Protein AF-A0A1I2XN38-F1 (afdb_monomer_lite)

Structure (mmCIF, N/CA/C/O backbone):
data_AF-A0A1I2XN38-F1
#
_entry.id   AF-A0A1I2XN38-F1
#
loop_
_atom_site.group_PDB
_atom_site.id
_atom_site.type_symbol
_atom_site.label_atom_id
_atom_site.label_alt_id
_atom_site.label_comp_id
_atom_site.label_asym_id
_atom_site.label_entity_id
_atom_site.label_seq_id
_atom_site.pdbx_PDB_ins_code
_atom_site.Cartn_x
_atom_site.Cartn_y
_atom_site.Cartn_z
_atom_site.occupancy
_atom_site.B_iso_or_equiv
_atom_site.auth_seq_id
_atom_site.auth_comp_id
_atom_site.auth_asym_id
_atom_site.auth_atom_id
_atom_site.pdbx_PDB_model_num
ATOM 1 N N . MET A 1 1 ? 20.973 -14.050 14.338 1.00 61.12 1 MET A N 1
ATOM 2 C CA . MET A 1 1 ? 19.504 -13.892 14.274 1.00 61.12 1 MET A CA 1
ATO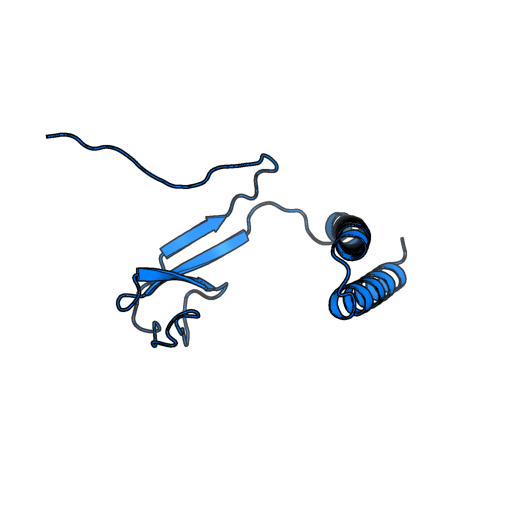M 3 C C . MET A 1 1 ? 19.048 -14.603 13.011 1.00 61.12 1 MET A C 1
ATOM 5 O O . MET A 1 1 ? 19.676 -14.393 11.984 1.00 61.12 1 MET A O 1
ATOM 9 N N . ASP A 1 2 ? 18.065 -15.497 13.098 1.00 77.94 2 ASP A N 1
ATOM 10 C CA . ASP A 1 2 ? 17.687 -16.370 11.979 1.00 77.94 2 ASP A CA 1
ATOM 11 C C . ASP A 1 2 ? 16.590 -15.703 11.133 1.00 77.94 2 ASP A C 1
ATOM 13 O O . ASP A 1 2 ? 15.427 -15.621 11.538 1.00 77.94 2 ASP A O 1
ATOM 17 N N . VAL A 1 3 ? 16.992 -15.124 9.999 1.00 73.69 3 VAL A N 1
ATOM 18 C CA . VAL A 1 3 ? 16.116 -14.311 9.136 1.00 73.69 3 VAL A CA 1
ATOM 19 C C . VAL A 1 3 ? 14.992 -15.158 8.533 1.00 73.69 3 VAL A C 1
ATOM 21 O O . VAL A 1 3 ? 13.864 -14.678 8.407 1.00 73.69 3 VAL A O 1
ATOM 24 N N . GLU A 1 4 ? 15.249 -16.432 8.229 1.00 79.94 4 GLU A N 1
ATOM 25 C CA . GLU A 1 4 ? 14.227 -17.35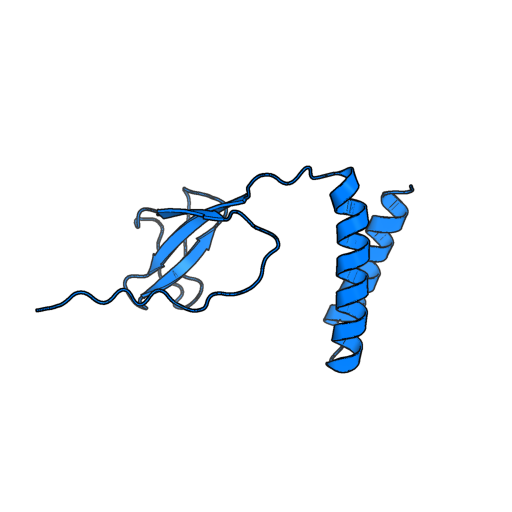9 7.732 1.00 79.94 4 GLU A CA 1
ATOM 26 C C . GLU A 1 4 ? 13.155 -17.636 8.786 1.00 79.94 4 GLU A C 1
ATOM 28 O O . GLU A 1 4 ? 11.960 -17.623 8.475 1.00 79.94 4 GLU A O 1
ATOM 33 N N . LYS A 1 5 ? 13.556 -17.825 10.048 1.00 84.25 5 LYS A N 1
ATOM 34 C CA . LYS A 1 5 ? 12.617 -17.983 11.163 1.00 84.25 5 LYS A CA 1
ATOM 35 C C . LYS A 1 5 ? 11.741 -16.741 11.360 1.00 84.25 5 LYS A C 1
ATOM 37 O O . LYS A 1 5 ? 10.526 -16.876 11.483 1.00 84.25 5 LYS A O 1
ATOM 42 N N . LEU A 1 6 ? 12.332 -15.544 11.335 1.00 81.38 6 LEU A N 1
ATOM 43 C CA . LEU A 1 6 ? 11.600 -14.275 11.472 1.00 81.38 6 LEU A CA 1
ATOM 44 C C . LEU A 1 6 ? 10.640 -14.020 10.308 1.00 81.38 6 LEU A C 1
ATOM 46 O O . LEU A 1 6 ? 9.523 -13.553 10.515 1.00 81.38 6 LEU A O 1
ATOM 50 N N . THR A 1 7 ? 11.051 -14.367 9.090 1.00 80.62 7 THR A N 1
ATOM 51 C CA . THR A 1 7 ? 10.213 -14.220 7.896 1.00 80.62 7 THR A CA 1
ATOM 52 C C . THR A 1 7 ? 9.015 -15.168 7.949 1.00 80.62 7 THR A C 1
ATOM 54 O O . THR A 1 7 ? 7.891 -14.749 7.685 1.00 80.62 7 THR A O 1
ATOM 57 N N . LYS A 1 8 ? 9.213 -16.429 8.360 1.00 87.19 8 LYS A N 1
ATOM 58 C CA . LYS A 1 8 ? 8.112 -17.387 8.574 1.00 87.19 8 LYS A CA 1
ATOM 59 C C . LYS A 1 8 ? 7.142 -16.902 9.654 1.00 87.19 8 LYS A C 1
ATOM 61 O O . LYS A 1 8 ? 5.931 -16.973 9.463 1.00 87.19 8 LYS A O 1
ATOM 66 N N . GLU A 1 9 ? 7.664 -16.364 10.756 1.00 88.31 9 GLU A N 1
ATOM 67 C CA . GLU A 1 9 ? 6.847 -15.810 11.840 1.00 88.31 9 GLU A CA 1
ATOM 68 C C . GLU A 1 9 ? 6.036 -14.587 11.380 1.00 88.31 9 GLU A C 1
ATOM 70 O O . GLU A 1 9 ? 4.851 -14.485 11.688 1.00 88.31 9 GLU A O 1
ATOM 75 N N . PHE A 1 10 ? 6.623 -13.705 10.564 1.00 86.94 10 PHE A N 1
ATOM 76 C CA . PHE A 1 10 ? 5.921 -12.563 9.972 1.00 86.94 10 PHE A CA 1
ATOM 77 C C . PHE A 1 10 ? 4.706 -12.995 9.141 1.00 86.94 10 PHE A C 1
ATOM 79 O O . PHE A 1 10 ? 3.606 -12.478 9.346 1.00 86.94 10 PHE A O 1
ATOM 86 N N . TRP A 1 11 ? 4.884 -13.955 8.227 1.00 86.38 11 TRP A N 1
ATOM 87 C CA . TRP A 1 11 ? 3.801 -14.430 7.362 1.00 86.38 11 TRP A CA 1
ATOM 88 C C . TRP A 1 11 ? 2.693 -15.143 8.142 1.00 86.38 11 TRP A C 1
ATOM 90 O O . TRP A 1 11 ? 1.521 -14.925 7.849 1.00 86.38 11 TRP A O 1
ATOM 100 N N . LEU A 1 12 ? 3.042 -15.918 9.174 1.00 90.00 12 LEU A N 1
ATOM 101 C CA . LEU A 1 12 ? 2.061 -16.565 10.051 1.00 90.00 12 LEU A CA 1
ATOM 102 C C . LEU A 1 12 ? 1.214 -15.547 10.822 1.00 90.00 12 LEU A C 1
ATOM 104 O O . LEU A 1 12 ? -0.007 -15.666 10.876 1.00 90.00 12 LEU A O 1
ATOM 108 N N . VAL A 1 13 ? 1.840 -14.523 11.409 1.00 87.81 13 VAL A N 1
ATOM 109 C CA . VAL A 1 13 ? 1.106 -13.494 12.162 1.00 87.81 13 VAL A CA 1
ATOM 110 C C . VAL A 1 13 ? 0.260 -12.625 11.223 1.00 87.81 13 VAL A C 1
ATOM 112 O O . VAL A 1 13 ? -0.831 -12.204 11.605 1.00 87.81 13 VAL A O 1
ATOM 115 N N . LYS A 1 14 ? 0.723 -12.388 9.990 1.00 85.88 14 LYS A N 1
ATOM 116 C CA . LYS A 1 14 ? -0.037 -11.667 8.963 1.00 85.88 14 LYS A CA 1
ATOM 117 C C . LYS A 1 14 ? -1.288 -12.436 8.520 1.00 85.88 14 LYS A C 1
ATOM 119 O O . LYS A 1 14 ? -2.362 -11.846 8.513 1.00 85.88 14 LYS A O 1
ATOM 124 N N . ASP A 1 15 ? -1.173 -13.736 8.250 1.00 91.62 15 ASP A N 1
ATOM 125 C CA . ASP A 1 15 ? -2.317 -14.593 7.898 1.00 91.62 15 ASP A CA 1
ATOM 126 C C . ASP A 1 15 ? -3.380 -14.615 9.016 1.00 91.62 15 ASP A C 1
ATOM 128 O O . ASP A 1 15 ? -4.575 -14.479 8.752 1.00 91.62 15 ASP A O 1
ATOM 132 N N . LEU A 1 16 ? -2.945 -14.674 10.282 1.00 88.94 16 LEU A N 1
ATOM 133 C CA . LEU A 1 16 ? -3.841 -14.558 11.438 1.00 88.94 16 LEU A CA 1
ATOM 134 C C . LEU A 1 16 ? -4.510 -13.178 11.528 1.00 88.94 16 LEU A C 1
ATOM 136 O O . LEU A 1 16 ? -5.689 -13.097 11.852 1.00 88.94 16 LEU A O 1
ATOM 140 N N . TYR A 1 17 ? -3.790 -12.092 11.228 1.00 87.56 17 TYR A N 1
ATOM 141 C CA . TYR A 1 17 ? -4.359 -10.739 11.209 1.00 87.56 17 TYR A CA 1
ATOM 142 C C . TYR A 1 17 ? -5.422 -10.573 10.116 1.00 87.56 17 TYR A C 1
ATOM 144 O O . TYR A 1 17 ? -6.425 -9.898 10.337 1.00 87.56 17 TYR A O 1
ATOM 152 N N . GLU A 1 18 ? -5.231 -11.182 8.947 1.00 86.69 18 GLU A N 1
ATOM 153 C CA . GLU A 1 18 ? -6.190 -11.119 7.838 1.00 86.69 18 GLU A CA 1
ATOM 154 C C . GLU A 1 18 ? -7.482 -11.890 8.144 1.00 86.69 18 GLU A C 1
ATOM 156 O O . GLU A 1 18 ? -8.558 -11.455 7.737 1.00 86.69 18 GLU A O 1
ATOM 161 N N . LYS A 1 19 ? -7.386 -12.979 8.916 1.00 90.62 19 LYS A N 1
ATOM 162 C CA . LYS A 1 19 ? -8.525 -13.809 9.343 1.00 90.62 19 LYS A CA 1
ATOM 163 C C . LYS A 1 19 ? -9.233 -13.306 10.606 1.00 90.62 19 LYS A C 1
ATOM 165 O O . LYS A 1 19 ? -10.308 -13.801 10.924 1.00 90.62 19 LYS A O 1
ATOM 170 N N . GLU A 1 20 ? -8.650 -12.351 11.329 1.00 89.31 20 GLU A N 1
ATOM 171 C CA . GLU A 1 20 ? -9.190 -11.865 12.601 1.00 89.31 20 GLU A CA 1
ATOM 172 C C . GLU A 1 20 ? -10.164 -10.686 12.414 1.00 89.31 20 GLU A C 1
ATOM 174 O O . GLU A 1 20 ? -9.821 -9.628 11.869 1.00 89.31 20 GLU A O 1
ATOM 179 N N . GLU A 1 21 ? -11.388 -10.853 12.919 1.00 89.75 21 GLU A N 1
ATOM 180 C CA . GLU A 1 21 ? -12.462 -9.853 12.859 1.00 89.75 21 GLU A CA 1
ATOM 181 C C . GLU A 1 21 ? -12.556 -9.026 14.151 1.00 89.75 21 GLU A C 1
ATOM 183 O O . GLU A 1 21 ? -13.083 -7.912 14.141 1.00 89.75 21 GLU A O 1
ATOM 188 N N . ASN A 1 22 ? -11.994 -9.514 15.266 1.00 91.00 22 ASN A N 1
ATOM 189 C CA . ASN A 1 22 ? -12.018 -8.805 16.539 1.00 91.00 22 ASN A CA 1
ATOM 190 C C . ASN A 1 22 ? -10.988 -7.654 16.569 1.00 91.00 22 ASN A C 1
ATOM 192 O O . ASN A 1 22 ? -9.774 -7.895 16.553 1.00 91.00 22 ASN A O 1
ATOM 196 N N . PRO A 1 23 ? -11.421 -6.386 16.712 1.00 82.81 23 PRO A N 1
ATOM 197 C CA . PRO A 1 23 ? -10.527 -5.227 16.652 1.00 82.81 23 PRO A CA 1
ATOM 198 C C . PRO A 1 23 ? -9.529 -5.162 17.818 1.00 82.81 23 PRO A C 1
ATOM 200 O O . PRO A 1 23 ? -8.437 -4.608 17.666 1.00 82.81 23 PRO A O 1
ATOM 203 N N . ASN A 1 24 ? -9.862 -5.732 18.982 1.00 85.62 24 ASN A N 1
ATOM 204 C CA . ASN A 1 24 ? -8.946 -5.773 20.124 1.00 85.62 24 ASN A CA 1
ATOM 205 C C . ASN A 1 24 ? -7.815 -6.779 19.893 1.00 85.62 24 ASN A C 1
ATOM 207 O O . ASN A 1 24 ? -6.659 -6.490 20.214 1.00 85.62 24 ASN A O 1
ATOM 211 N N . LEU A 1 25 ? -8.129 -7.926 19.285 1.00 84.50 25 LEU A N 1
ATOM 212 C CA . LEU A 1 25 ? -7.135 -8.948 18.968 1.00 84.50 25 LEU A CA 1
ATOM 213 C C . LEU A 1 25 ? -6.262 -8.526 17.777 1.00 84.50 25 LEU A C 1
ATOM 215 O O . LEU A 1 25 ? -5.039 -8.679 17.830 1.00 84.50 25 LEU A O 1
ATOM 219 N N . LYS A 1 26 ? -6.856 -7.858 16.776 1.00 87.44 26 LYS A N 1
ATOM 220 C CA . LYS A 1 26 ? -6.131 -7.227 15.663 1.00 87.44 26 LYS A CA 1
ATOM 221 C C . LYS A 1 26 ? -5.062 -6.248 16.132 1.00 87.44 26 LYS A C 1
ATOM 223 O O . LYS A 1 26 ? -3.925 -6.357 15.691 1.00 87.44 26 LYS A O 1
ATOM 228 N N . LYS A 1 27 ? -5.369 -5.357 17.084 1.00 85.38 27 LYS A N 1
ATOM 229 C CA . LYS A 1 27 ? -4.372 -4.432 17.665 1.00 85.38 27 LYS A CA 1
ATOM 230 C C . LYS A 1 27 ? -3.192 -5.161 18.318 1.00 85.38 27 LYS A C 1
ATOM 232 O O . LYS A 1 27 ? -2.061 -4.677 18.274 1.00 85.38 27 LYS A O 1
ATOM 237 N N . GLY A 1 28 ? -3.438 -6.317 18.938 1.00 87.81 28 GLY A N 1
ATOM 238 C CA . GLY A 1 28 ? -2.389 -7.162 19.515 1.00 87.81 28 GLY A CA 1
ATOM 239 C C . GLY A 1 28 ? -1.497 -7.809 18.451 1.00 87.81 28 GLY A C 1
ATOM 240 O O . GLY A 1 28 ? -0.272 -7.811 18.590 1.00 87.81 28 GLY A O 1
ATOM 241 N N . LEU A 1 29 ? -2.103 -8.314 17.373 1.00 87.88 29 LEU A N 1
ATOM 242 C CA . LEU A 1 29 ? -1.400 -8.891 16.223 1.00 87.88 29 LEU A CA 1
ATOM 243 C C . LEU A 1 29 ? -0.606 -7.827 15.453 1.00 87.88 29 LEU A C 1
ATOM 245 O O . LEU A 1 29 ? 0.552 -8.056 15.122 1.00 87.88 29 LEU A O 1
ATOM 249 N N . GLU A 1 30 ? -1.158 -6.630 15.276 1.00 85.81 30 GLU A N 1
ATOM 250 C CA . GLU A 1 30 ? -0.501 -5.500 14.610 1.00 85.81 30 GLU A CA 1
ATOM 251 C C . GLU A 1 30 ? 0.797 -5.096 15.321 1.00 85.81 30 GLU A C 1
ATOM 253 O O . GLU A 1 30 ? 1.846 -4.960 14.692 1.00 85.81 30 GLU A O 1
ATOM 258 N N . LYS A 1 31 ? 0.777 -5.024 16.661 1.00 87.50 31 LYS A N 1
ATOM 259 C CA . LYS A 1 31 ? 1.988 -4.792 17.465 1.00 87.50 31 LYS A CA 1
ATOM 260 C C . LYS A 1 31 ? 3.041 -5.888 17.269 1.00 87.50 31 LYS A C 1
ATOM 262 O O . LYS A 1 31 ? 4.234 -5.583 17.265 1.00 87.50 31 LYS A O 1
ATOM 267 N N . LYS A 1 32 ? 2.629 -7.152 17.106 1.00 88.81 32 LYS A N 1
ATOM 268 C CA . LYS A 1 32 ? 3.551 -8.266 16.820 1.00 88.81 32 LYS A CA 1
ATOM 269 C C . LYS A 1 32 ? 4.144 -8.156 15.414 1.00 88.81 32 LYS A C 1
ATOM 271 O O . LYS A 1 32 ? 5.360 -8.259 15.282 1.00 88.81 32 LYS A O 1
ATOM 276 N N . ILE A 1 33 ? 3.326 -7.865 14.402 1.00 86.00 33 ILE A N 1
ATOM 277 C CA . ILE A 1 33 ? 3.768 -7.645 13.014 1.00 86.00 33 ILE A CA 1
ATOM 278 C C . ILE A 1 33 ? 4.793 -6.510 12.959 1.00 86.00 33 ILE A C 1
ATOM 280 O O . ILE A 1 33 ? 5.866 -6.688 12.391 1.00 86.00 33 ILE A O 1
ATOM 284 N N . LEU A 1 34 ? 4.513 -5.377 13.612 1.00 82.56 34 LEU A N 1
ATOM 285 C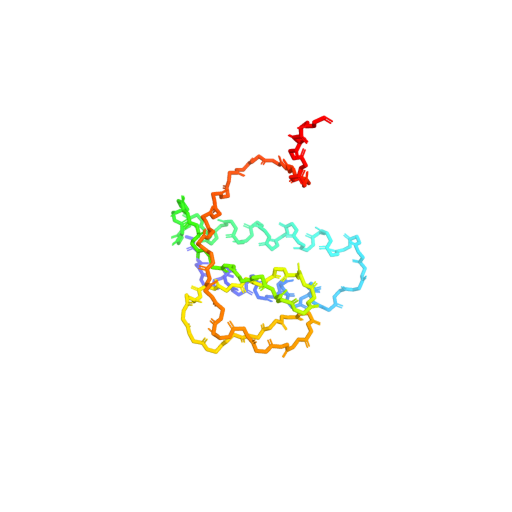 CA . LEU A 1 34 ? 5.425 -4.230 13.676 1.00 82.56 34 LEU A CA 1
ATOM 286 C C . LEU A 1 34 ? 6.747 -4.565 14.374 1.00 82.56 34 LEU A C 1
ATOM 288 O O . LEU A 1 34 ? 7.805 -4.106 13.947 1.00 82.56 34 LEU A O 1
ATOM 292 N N . LYS A 1 35 ? 6.713 -5.383 15.432 1.00 87.00 35 LYS A N 1
ATOM 293 C CA . LYS A 1 35 ? 7.923 -5.822 16.139 1.00 87.00 35 LYS A CA 1
ATOM 294 C C . LYS A 1 35 ? 8.801 -6.718 15.260 1.00 87.00 35 LYS A C 1
ATOM 296 O O . LYS A 1 35 ? 10.009 -6.503 15.214 1.00 87.00 35 LYS A O 1
ATOM 301 N N . ILE A 1 36 ? 8.201 -7.669 14.544 1.00 83.12 36 ILE A N 1
ATOM 302 C CA . ILE A 1 36 ? 8.920 -8.562 13.624 1.00 83.12 36 ILE A CA 1
ATOM 303 C C . ILE A 1 36 ? 9.451 -7.762 12.425 1.00 83.12 36 ILE A C 1
ATOM 305 O O . ILE A 1 36 ? 10.624 -7.873 12.081 1.00 83.12 36 ILE A O 1
ATOM 309 N N . ALA A 1 37 ? 8.635 -6.875 11.850 1.00 78.44 37 ALA A N 1
ATOM 310 C CA . ALA A 1 37 ? 9.036 -5.987 10.759 1.00 78.44 37 ALA A CA 1
ATOM 311 C C . ALA A 1 37 ? 10.191 -5.060 11.158 1.00 78.44 37 ALA A C 1
ATOM 313 O O . ALA A 1 37 ? 11.086 -4.822 10.355 1.00 78.44 37 ALA A O 1
ATOM 314 N N . ARG A 1 38 ? 10.215 -4.577 12.405 1.00 78.50 38 ARG A N 1
ATOM 315 C CA . ARG A 1 38 ? 11.339 -3.806 12.944 1.00 78.50 38 ARG A CA 1
ATOM 316 C C . ARG A 1 38 ? 12.614 -4.646 13.037 1.00 78.50 38 ARG A C 1
ATOM 318 O O . ARG A 1 38 ? 13.664 -4.175 12.622 1.00 78.50 38 ARG A O 1
ATOM 325 N N . GLN A 1 39 ? 12.527 -5.881 13.530 1.00 76.75 39 GLN A N 1
ATOM 326 C CA . GLN A 1 39 ? 13.682 -6.783 13.624 1.00 76.75 39 GLN A CA 1
ATOM 327 C C . GLN A 1 39 ? 14.243 -7.167 12.247 1.00 76.75 39 GLN A C 1
ATOM 329 O O . GLN A 1 39 ? 15.456 -7.237 12.079 1.00 76.75 39 GLN A O 1
ATOM 334 N N . VAL A 1 40 ? 13.372 -7.355 11.252 1.00 69.75 40 VAL A N 1
ATOM 335 C CA . VAL A 1 40 ? 13.770 -7.585 9.853 1.00 69.75 40 VAL A CA 1
ATOM 336 C C . VAL A 1 40 ? 14.312 -6.294 9.216 1.00 69.75 40 VAL A C 1
ATOM 338 O O . VAL A 1 40 ? 15.311 -6.321 8.501 1.00 69.75 40 VAL A O 1
ATOM 341 N N . GLY A 1 4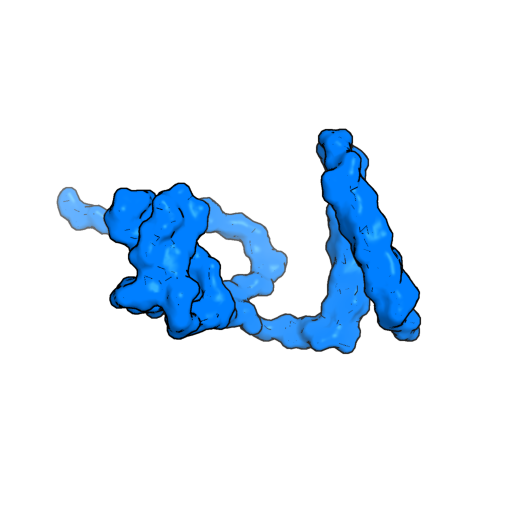1 ? 13.703 -5.143 9.511 1.00 61.91 41 GLY A N 1
ATOM 342 C CA . GLY A 1 41 ? 14.071 -3.834 8.968 1.00 61.91 41 GLY A CA 1
ATOM 343 C C . GLY A 1 41 ? 15.409 -3.297 9.478 1.00 61.91 41 GLY A C 1
ATOM 344 O O . GLY A 1 41 ? 16.183 -2.781 8.677 1.00 61.91 41 GLY A O 1
ATOM 345 N N . GLU A 1 42 ? 15.731 -3.481 10.764 1.00 55.03 42 GLU A N 1
ATOM 346 C CA . GLU A 1 42 ? 17.038 -3.109 11.339 1.00 55.03 42 GLU A CA 1
ATOM 347 C C . GLU A 1 42 ? 18.203 -3.878 10.688 1.00 55.03 42 GLU A C 1
ATOM 349 O O . GLU A 1 42 ? 19.332 -3.395 10.699 1.00 55.03 42 GLU A O 1
ATOM 354 N N . HIS A 1 43 ? 17.934 -5.032 10.068 1.00 48.91 43 HIS A N 1
ATOM 355 C CA . HIS A 1 43 ? 18.949 -5.865 9.422 1.00 48.91 43 HIS A CA 1
ATOM 356 C C . HIS A 1 43 ? 19.013 -5.720 7.889 1.00 48.91 43 HIS A C 1
ATOM 358 O O . HIS A 1 43 ? 20.005 -6.135 7.292 1.00 48.91 43 HIS A O 1
ATOM 364 N N . CYS A 1 44 ? 17.991 -5.139 7.242 1.00 47.16 44 CYS A N 1
ATOM 365 C CA . CYS A 1 44 ? 17.911 -5.048 5.776 1.00 47.16 44 CYS A CA 1
ATOM 366 C C . CYS A 1 44 ? 17.754 -3.629 5.202 1.00 47.16 44 CYS A C 1
ATOM 368 O O . CYS A 1 44 ? 18.039 -3.446 4.022 1.00 47.16 44 CYS A O 1
ATOM 370 N N . LEU A 1 45 ? 17.289 -2.627 5.961 1.00 45.38 45 LEU A N 1
ATOM 371 C CA . LEU A 1 45 ? 16.820 -1.357 5.383 1.00 45.38 45 LEU A CA 1
ATOM 372 C C . LEU A 1 45 ? 17.268 -0.136 6.196 1.00 45.38 45 LEU A C 1
ATOM 374 O O . LEU A 1 45 ? 16.459 0.474 6.890 1.00 45.38 45 LEU A O 1
ATOM 378 N N . GLY A 1 46 ? 18.533 0.276 6.073 1.00 45.69 46 GLY A N 1
ATOM 379 C CA . GLY A 1 46 ? 18.959 1.615 6.499 1.00 45.69 46 GLY A CA 1
ATOM 380 C C . GLY A 1 46 ? 18.056 2.692 5.876 1.00 45.69 46 GLY A C 1
ATOM 381 O O . GLY A 1 46 ? 18.200 3.034 4.706 1.00 45.69 46 GLY A O 1
ATOM 382 N N . LEU A 1 47 ? 17.067 3.168 6.637 1.00 55.91 47 LEU A N 1
ATOM 383 C CA . LEU A 1 47 ? 16.046 4.114 6.190 1.00 55.91 47 LEU A CA 1
ATOM 384 C C . LEU A 1 47 ? 16.658 5.505 6.021 1.00 55.91 47 LEU A C 1
ATOM 386 O O . LEU A 1 47 ? 17.248 6.036 6.959 1.00 55.91 47 LEU A O 1
ATOM 390 N N . GLY A 1 48 ? 16.445 6.110 4.852 1.00 50.97 48 GLY A N 1
ATOM 391 C CA . GLY A 1 48 ? 16.761 7.519 4.611 1.00 50.97 48 GLY A CA 1
ATOM 392 C C . GLY A 1 48 ? 15.678 8.296 3.865 1.00 50.97 48 GLY A C 1
ATOM 393 O O . GLY A 1 48 ? 15.467 9.462 4.171 1.00 50.97 48 GLY A O 1
ATOM 394 N N . SER A 1 49 ? 14.961 7.699 2.906 1.00 54.06 49 SER A N 1
ATOM 395 C CA . SER A 1 49 ? 13.873 8.362 2.162 1.00 54.06 49 SER A CA 1
ATOM 396 C C . SER A 1 49 ? 13.133 7.358 1.280 1.00 54.06 49 SER A C 1
ATOM 398 O O . SER A 1 49 ? 13.771 6.504 0.666 1.00 54.06 49 SER A O 1
ATOM 400 N N . VAL A 1 50 ? 11.804 7.470 1.181 1.00 62.12 50 VAL A N 1
ATOM 401 C CA . VAL A 1 50 ? 11.000 6.703 0.215 1.00 62.12 50 VAL A CA 1
ATOM 402 C C . VAL A 1 50 ? 10.499 7.671 -0.855 1.00 62.12 50 VAL A C 1
ATOM 404 O O . VAL A 1 50 ? 9.753 8.605 -0.553 1.00 62.12 50 VAL A O 1
ATOM 407 N N . MET A 1 51 ? 10.935 7.481 -2.101 1.00 70.50 51 MET A N 1
ATOM 408 C CA . MET A 1 51 ? 10.476 8.288 -3.233 1.00 70.50 51 MET A CA 1
ATOM 409 C C . MET A 1 51 ? 9.151 7.716 -3.747 1.00 70.50 51 MET A C 1
ATOM 411 O O . MET A 1 51 ? 9.091 6.559 -4.161 1.00 70.50 51 MET A O 1
ATOM 415 N N . MET A 1 52 ? 8.083 8.515 -3.707 1.00 81.12 52 MET A N 1
ATOM 416 C CA . MET A 1 52 ? 6.790 8.166 -4.296 1.00 81.12 52 MET A CA 1
ATOM 417 C C . MET A 1 52 ? 6.340 9.244 -5.280 1.00 81.12 52 MET A C 1
ATOM 419 O O . MET A 1 52 ? 6.640 10.425 -5.139 1.00 81.12 52 MET A O 1
ATOM 423 N N . TYR A 1 53 ? 5.577 8.835 -6.282 1.00 86.12 53 TYR A N 1
ATOM 424 C CA . TYR A 1 53 ? 4.957 9.713 -7.263 1.00 86.12 53 TYR A CA 1
ATOM 425 C C . TYR A 1 53 ? 3.476 9.854 -6.946 1.00 86.12 53 TYR A C 1
ATOM 427 O O . TYR A 1 53 ? 2.818 8.884 -6.567 1.00 86.12 53 TYR A O 1
ATOM 435 N N . VAL A 1 54 ? 2.929 11.052 -7.136 1.00 87.62 54 VAL A N 1
ATOM 436 C CA . VAL A 1 54 ? 1.504 11.319 -6.933 1.00 87.62 54 VAL A CA 1
ATOM 437 C C . VAL A 1 54 ? 0.898 11.989 -8.161 1.00 87.62 54 VAL A C 1
ATOM 439 O O . VAL A 1 54 ? 1.445 12.948 -8.692 1.00 87.62 54 VAL A O 1
ATOM 442 N N . LYS A 1 55 ? -0.261 11.502 -8.610 1.00 88.88 55 LYS A N 1
ATOM 443 C CA . LYS A 1 55 ? -1.086 12.149 -9.641 1.00 88.88 55 LYS A CA 1
ATOM 444 C C . LYS A 1 55 ? -2.418 12.577 -9.041 1.00 88.88 55 LYS A C 1
ATOM 446 O O . LYS A 1 55 ? -2.997 11.862 -8.219 1.00 88.88 55 LYS A O 1
ATOM 451 N N . ILE A 1 56 ? -2.908 13.740 -9.456 1.00 88.12 56 ILE A N 1
ATOM 452 C CA . ILE A 1 56 ? -4.237 14.235 -9.086 1.00 88.12 56 ILE A CA 1
ATOM 453 C C . ILE A 1 56 ? -5.191 13.879 -10.221 1.00 88.12 56 ILE A C 1
ATOM 455 O O . ILE A 1 56 ? -4.932 14.198 -11.379 1.00 88.12 56 ILE A O 1
ATOM 459 N N . CYS A 1 57 ? -6.278 13.180 -9.899 1.00 88.81 57 CYS A N 1
ATOM 460 C CA . CYS A 1 57 ? -7.288 12.840 -10.890 1.00 88.81 57 CYS A CA 1
ATOM 461 C C . CYS A 1 57 ? -8.143 14.072 -11.235 1.00 88.81 57 CYS A C 1
ATOM 463 O O . CYS A 1 57 ? -8.709 14.652 -10.314 1.00 88.81 57 CYS A O 1
ATOM 465 N N . PRO A 1 58 ? -8.309 14.436 -12.518 1.00 87.62 58 PRO A N 1
ATOM 466 C CA . PRO A 1 58 ? -9.075 15.613 -12.925 1.00 87.62 58 PRO A CA 1
ATOM 467 C C . PRO A 1 58 ? -10.583 15.412 -12.744 1.00 87.62 58 PRO A C 1
ATOM 469 O O . PRO A 1 58 ? -11.308 16.372 -12.528 1.00 87.62 58 PRO A O 1
ATOM 472 N N . GLU A 1 59 ? -11.052 14.160 -12.772 1.00 90.38 59 GLU A N 1
ATOM 473 C CA . GLU A 1 59 ? -12.481 13.845 -12.656 1.00 90.38 59 GLU A CA 1
ATOM 474 C C . GLU A 1 59 ? -12.963 13.935 -11.206 1.00 90.38 59 GLU A C 1
ATOM 476 O O . GLU A 1 59 ? -14.036 14.455 -10.926 1.00 90.38 59 GLU A O 1
ATOM 481 N N . CYS A 1 60 ? -12.186 13.383 -10.268 1.00 91.31 60 CYS A N 1
ATOM 482 C CA . CYS A 1 60 ? -12.613 13.255 -8.873 1.00 91.31 60 CYS A CA 1
ATOM 483 C C . CYS A 1 60 ? -11.746 14.041 -7.883 1.00 91.31 60 CYS A C 1
ATOM 485 O O . CYS A 1 60 ? -11.950 13.914 -6.678 1.00 91.31 60 CYS A O 1
ATOM 487 N N . ASN A 1 61 ? -10.747 14.789 -8.363 1.00 87.06 61 ASN A N 1
ATOM 488 C CA . ASN A 1 61 ?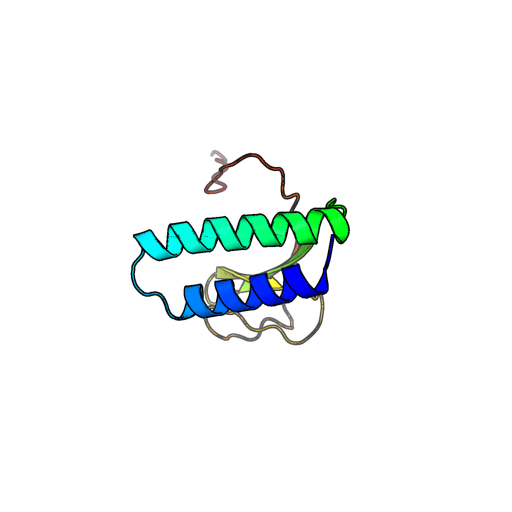 -9.799 15.587 -7.573 1.00 87.06 61 ASN A CA 1
ATOM 489 C C . ASN A 1 61 ? -9.090 14.827 -6.435 1.00 87.06 61 ASN A C 1
ATOM 491 O O . ASN A 1 61 ? -8.547 15.426 -5.506 1.00 87.06 61 ASN A O 1
ATOM 495 N N . LYS A 1 62 ? -9.047 13.488 -6.509 1.00 87.50 62 LYS A N 1
ATOM 496 C CA . LYS A 1 62 ? -8.370 12.642 -5.516 1.00 87.50 62 LYS A CA 1
ATOM 497 C C . LYS A 1 62 ? -6.940 12.325 -5.939 1.00 87.50 62 LYS A C 1
ATOM 499 O O . LYS A 1 62 ? -6.635 12.201 -7.126 1.00 87.50 62 LYS A O 1
ATOM 504 N N . ARG A 1 63 ? -6.072 12.157 -4.940 1.00 86.12 63 ARG A N 1
ATOM 505 C CA . ARG A 1 63 ? -4.664 11.782 -5.115 1.00 86.12 63 ARG A CA 1
ATOM 506 C C . ARG A 1 63 ? -4.542 10.277 -5.332 1.00 86.12 63 ARG A C 1
ATOM 508 O O . ARG A 1 63 ? -5.176 9.497 -4.630 1.00 86.12 63 ARG A O 1
ATOM 515 N N . SER A 1 64 ? -3.732 9.885 -6.305 1.00 86.31 64 SER A N 1
ATOM 516 C CA . SER A 1 64 ? -3.334 8.499 -6.564 1.00 86.31 64 SER A CA 1
ATOM 517 C C . SER A 1 64 ? -1.815 8.415 -6.459 1.00 86.31 64 SER A C 1
ATOM 519 O O . SER A 1 64 ? -1.129 9.282 -6.997 1.00 86.31 64 SER A O 1
ATOM 521 N N . TYR A 1 65 ? -1.301 7.411 -5.752 1.00 85.38 65 TYR A N 1
ATOM 522 C CA . TYR A 1 65 ? 0.123 7.260 -5.445 1.00 85.38 65 TYR A CA 1
ATOM 523 C C . TYR A 1 65 ? 0.701 6.051 -6.182 1.00 85.38 65 TYR A C 1
ATOM 525 O O . TYR A 1 65 ? 0.015 5.043 -6.340 1.00 85.38 65 TYR A O 1
ATOM 533 N N . SER A 1 66 ? 1.957 6.136 -6.611 1.00 81.94 66 SER A N 1
ATOM 534 C CA . SER A 1 66 ? 2.686 5.026 -7.228 1.00 81.94 66 SER A CA 1
ATOM 535 C C . SER A 1 66 ? 4.180 5.139 -6.955 1.00 81.94 66 SER A C 1
ATOM 537 O O . SER A 1 66 ? 4.707 6.236 -6.792 1.00 81.94 66 SER A O 1
ATOM 539 N N . ALA A 1 67 ? 4.882 4.010 -6.963 1.00 80.44 67 ALA A N 1
ATOM 540 C CA . ALA A 1 67 ? 6.344 3.980 -6.922 1.00 80.44 67 ALA A CA 1
ATOM 541 C C . ALA A 1 67 ? 6.984 4.218 -8.305 1.00 80.44 67 ALA A C 1
ATOM 543 O O . ALA A 1 67 ? 8.182 4.466 -8.391 1.00 80.44 67 ALA A O 1
ATOM 544 N N . ALA A 1 68 ? 6.203 4.164 -9.391 1.00 78.94 68 ALA A N 1
ATOM 545 C CA . ALA A 1 68 ? 6.695 4.326 -10.758 1.00 78.94 68 ALA A CA 1
ATOM 546 C C . ALA A 1 68 ? 6.257 5.665 -11.362 1.00 78.94 68 ALA A C 1
ATOM 548 O O . ALA A 1 68 ? 5.061 5.928 -11.469 1.00 78.94 68 ALA A O 1
ATOM 549 N N . LYS A 1 69 ? 7.217 6.481 -11.820 1.00 78.94 69 LYS A N 1
ATOM 550 C CA . LYS A 1 69 ? 6.961 7.776 -12.481 1.00 78.94 69 LYS A CA 1
ATOM 551 C C . LYS A 1 69 ? 6.149 7.622 -13.767 1.00 78.94 69 LYS A C 1
ATOM 553 O O . LYS A 1 69 ? 5.219 8.382 -14.026 1.00 78.94 69 LYS A O 1
ATOM 558 N N . ASN A 1 70 ? 6.495 6.605 -14.551 1.00 78.44 70 ASN A N 1
ATOM 559 C CA . ASN A 1 70 ? 5.984 6.380 -15.897 1.00 78.44 70 ASN A CA 1
ATOM 560 C C . ASN A 1 70 ? 5.196 5.066 -15.960 1.00 78.44 70 ASN A C 1
ATOM 562 O O . ASN A 1 70 ? 5.345 4.199 -15.100 1.00 78.44 70 ASN A O 1
ATOM 566 N N . GLY A 1 71 ? 4.389 4.912 -17.008 1.00 83.38 71 GLY A N 1
ATOM 567 C CA . GLY A 1 71 ? 3.617 3.700 -17.278 1.00 83.38 71 GLY A CA 1
ATOM 568 C C . GLY A 1 71 ? 2.115 3.898 -17.114 1.00 83.38 71 GLY A C 1
ATOM 569 O O . GLY A 1 71 ? 1.637 5.016 -16.915 1.00 83.38 71 GLY A O 1
ATOM 570 N N . TYR A 1 72 ? 1.372 2.795 -17.217 1.00 86.00 72 TYR A N 1
ATOM 571 C CA . TYR A 1 72 ? -0.081 2.816 -17.110 1.00 86.00 72 TYR A CA 1
ATOM 572 C C . TYR A 1 72 ? -0.507 3.211 -15.698 1.00 86.00 72 TYR A C 1
ATOM 574 O O . TYR A 1 72 ? -0.192 2.529 -14.723 1.00 86.00 72 TYR A O 1
ATOM 582 N N . TRP A 1 73 ? -1.236 4.316 -15.595 1.00 88.94 73 TRP A N 1
ATOM 583 C CA . TRP A 1 73 ? -1.781 4.795 -14.334 1.00 88.94 73 TRP A CA 1
ATOM 584 C C . TRP A 1 73 ? -3.294 4.848 -14.397 1.00 88.94 73 TRP A C 1
ATOM 586 O O . TRP A 1 73 ? -3.880 5.332 -15.362 1.00 88.94 73 TRP A O 1
ATOM 596 N N . LYS A 1 74 ? -3.933 4.422 -13.313 1.00 91.25 74 LYS A N 1
ATOM 597 C CA . LYS A 1 74 ? -5.380 4.475 -13.152 1.00 91.25 74 LYS A CA 1
ATOM 598 C C . LYS A 1 74 ? -5.699 5.091 -11.799 1.00 91.25 74 LYS A C 1
ATOM 600 O O . LYS A 1 74 ? -5.038 4.789 -10.810 1.00 91.25 74 LYS A O 1
ATOM 605 N N . CYS A 1 75 ? -6.696 5.964 -11.746 1.00 90.00 75 CYS A N 1
ATOM 606 C CA . CYS A 1 75 ? -7.167 6.505 -10.484 1.00 90.00 75 CYS A CA 1
ATOM 607 C C . CYS A 1 75 ? -7.757 5.373 -9.644 1.00 90.00 75 CYS A C 1
ATOM 609 O O . CYS A 1 75 ? -8.717 4.735 -10.072 1.00 90.00 75 CYS A O 1
ATOM 611 N N . SER A 1 76 ? -7.249 5.169 -8.431 1.00 86.75 76 SER A N 1
ATOM 612 C CA . SER A 1 76 ? -7.769 4.135 -7.527 1.00 86.75 76 SER A CA 1
ATOM 613 C C . SER A 1 76 ? -9.205 4.403 -7.070 1.00 86.75 76 SER A C 1
ATOM 615 O O . SER A 1 76 ? -9.870 3.496 -6.590 1.00 86.75 76 SER A O 1
ATOM 617 N N . ASN A 1 77 ? -9.688 5.644 -7.205 1.00 88.56 77 ASN A N 1
ATOM 618 C CA . ASN A 1 77 ? -11.011 6.036 -6.730 1.00 88.56 77 ASN A CA 1
ATOM 619 C C . ASN A 1 77 ? -12.098 5.961 -7.809 1.00 88.56 77 ASN A C 1
ATOM 621 O O . ASN A 1 77 ? -13.187 5.478 -7.534 1.00 88.56 77 ASN A O 1
ATOM 625 N N . CYS A 1 78 ? -11.837 6.473 -9.014 1.00 91.62 78 CYS A N 1
ATOM 626 C CA . CYS A 1 78 ? -12.833 6.494 -10.096 1.00 91.62 78 CYS A CA 1
ATOM 627 C C . CYS A 1 78 ? -12.477 5.578 -11.270 1.00 91.62 78 CYS A C 1
ATOM 629 O O . CYS A 1 78 ? -13.260 5.432 -12.201 1.00 91.62 78 CYS A O 1
ATOM 631 N N . GLY A 1 79 ? -11.282 4.988 -11.273 1.00 89.56 79 GLY A N 1
ATOM 632 C CA . GLY A 1 79 ? -10.839 4.127 -12.357 1.00 89.56 79 GLY A CA 1
ATOM 633 C C . GLY A 1 79 ? -10.468 4.855 -13.655 1.00 89.56 79 GLY A C 1
ATOM 634 O O . GLY A 1 79 ? -10.218 4.194 -14.658 1.00 89.56 79 GLY A O 1
ATOM 635 N N . LYS A 1 80 ? -10.411 6.191 -13.683 1.00 91.25 80 LYS A N 1
ATOM 636 C CA . LYS A 1 80 ? -9.990 6.932 -14.882 1.00 91.25 80 LYS A CA 1
ATOM 637 C C . LYS A 1 80 ? -8.513 6.684 -15.186 1.00 91.25 80 LYS A C 1
ATOM 639 O O . LYS A 1 80 ? -7.705 6.584 -14.265 1.00 91.25 80 LYS A O 1
ATOM 644 N N . ASN A 1 81 ? -8.155 6.629 -16.464 1.00 90.88 81 ASN A N 1
ATOM 645 C CA . ASN A 1 81 ? -6.760 6.594 -16.890 1.00 90.88 81 ASN A CA 1
ATOM 646 C C . ASN A 1 81 ? -6.072 7.935 -16.555 1.00 90.88 81 ASN A C 1
ATOM 648 O O . ASN A 1 81 ? -6.600 8.996 -16.873 1.00 90.88 81 ASN A O 1
ATOM 652 N N . LEU A 1 82 ? -4.921 7.873 -15.885 1.00 88.94 82 LEU A N 1
ATOM 653 C CA . LEU A 1 82 ? -4.086 9.015 -15.496 1.00 88.94 82 LEU A CA 1
ATOM 654 C C . LEU A 1 82 ? -2.695 8.942 -16.145 1.00 88.94 82 LEU A C 1
ATOM 656 O O . LEU A 1 82 ? -1.764 9.595 -15.677 1.00 88.94 82 LEU A O 1
ATOM 660 N N . THR A 1 83 ? -2.509 8.099 -17.161 1.00 88.31 83 THR A N 1
ATOM 661 C CA . THR A 1 83 ? -1.208 7.881 -17.815 1.00 88.31 83 THR A CA 1
ATOM 662 C C . THR A 1 83 ? -0.640 9.191 -18.359 1.00 88.31 83 THR A C 1
ATOM 664 O O . THR A 1 83 ? 0.495 9.527 -18.029 1.00 88.31 83 THR A O 1
ATOM 667 N N . ASP A 1 84 ? -1.467 9.981 -19.043 1.00 85.81 84 ASP A N 1
ATOM 668 C CA . ASP A 1 84 ? -1.090 11.254 -19.676 1.00 85.81 84 ASP A CA 1
ATOM 669 C C . ASP A 1 84 ? -0.918 12.421 -18.692 1.00 85.81 84 ASP A C 1
ATOM 671 O O . ASP A 1 84 ? -0.472 13.504 -19.061 1.00 85.81 84 ASP A O 1
ATOM 675 N N . ILE A 1 85 ? -1.269 12.221 -17.420 1.00 84.31 85 ILE A N 1
ATOM 676 C CA . ILE A 1 85 ? -1.165 13.265 -16.401 1.00 84.31 85 ILE A CA 1
ATOM 677 C C . ILE A 1 85 ? 0.251 13.252 -15.824 1.00 84.31 85 ILE A C 1
ATOM 679 O O . ILE A 1 85 ? 0.723 12.184 -15.419 1.00 84.31 85 ILE A O 1
ATOM 683 N N . PRO A 1 86 ? 0.942 14.399 -15.731 1.00 83.69 86 PRO A N 1
ATOM 684 C CA . PRO A 1 86 ? 2.276 14.439 -15.155 1.00 83.69 86 PRO A CA 1
ATOM 685 C C . PRO A 1 86 ? 2.233 14.090 -13.654 1.00 83.69 86 PRO A C 1
ATOM 687 O O . PRO A 1 86 ? 1.404 14.631 -12.916 1.00 83.69 86 PRO A O 1
ATOM 690 N N . PRO A 1 87 ? 3.100 13.179 -13.174 1.00 83.12 87 PRO A N 1
ATOM 691 C CA . PRO A 1 87 ? 3.246 12.919 -11.749 1.00 83.12 87 PRO A CA 1
ATOM 692 C C . PRO A 1 87 ? 3.968 14.077 -11.057 1.00 83.12 87 PRO A C 1
ATOM 694 O O . PRO A 1 87 ? 4.958 14.604 -11.560 1.00 83.12 87 PRO A O 1
ATOM 697 N N . LEU A 1 88 ? 3.506 14.421 -9.862 1.00 83.19 88 LEU A N 1
ATOM 698 C CA . LEU A 1 88 ? 4.246 15.239 -8.912 1.00 83.19 88 LEU A CA 1
ATOM 699 C C . LEU A 1 88 ? 5.182 14.319 -8.118 1.00 83.19 88 LEU A C 1
ATOM 701 O O . LEU A 1 88 ? 4.783 13.227 -7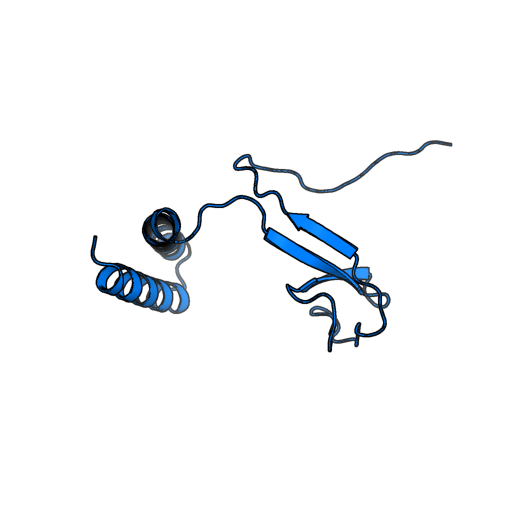.698 1.00 83.19 88 LEU A O 1
ATOM 705 N N . GLU A 1 89 ? 6.424 14.743 -7.911 1.00 76.31 89 GLU A N 1
ATOM 706 C CA . GLU A 1 89 ? 7.387 14.000 -7.095 1.00 76.31 89 GLU A CA 1
ATOM 707 C C . GLU A 1 89 ? 7.113 14.274 -5.613 1.00 76.31 89 GLU A C 1
ATOM 709 O O . GLU A 1 89 ? 7.090 15.425 -5.175 1.00 76.31 89 GLU A O 1
ATOM 714 N N . PHE A 1 90 ? 6.862 13.216 -4.840 1.00 68.94 90 PHE A N 1
ATOM 715 C CA . PHE A 1 90 ? 6.576 13.296 -3.414 1.00 68.94 90 PHE A CA 1
ATOM 716 C C . PHE A 1 90 ? 7.674 12.578 -2.627 1.00 68.94 90 PHE A C 1
ATOM 718 O O . PHE A 1 90 ? 7.754 11.348 -2.581 1.00 68.94 90 PHE A O 1
ATOM 725 N N . HIS A 1 91 ? 8.530 13.372 -1.991 1.00 62.44 91 HIS A N 1
ATOM 726 C CA . HIS A 1 91 ? 9.537 12.877 -1.064 1.00 62.44 91 HIS A CA 1
ATOM 727 C C . HIS A 1 91 ? 8.872 12.698 0.300 1.00 62.44 91 HIS A C 1
ATOM 729 O O . HIS A 1 91 ? 8.651 13.669 1.022 1.00 62.44 91 HIS A O 1
ATOM 735 N N . ALA A 1 92 ? 8.505 11.461 0.638 1.00 55.34 92 ALA A N 1
ATOM 736 C CA . ALA A 1 92 ? 8.014 11.150 1.971 1.00 55.34 92 ALA A CA 1
ATOM 737 C C . ALA A 1 92 ? 9.221 10.932 2.894 1.00 55.34 92 ALA A C 1
ATOM 739 O O . ALA A 1 92 ? 9.745 9.821 3.013 1.00 55.34 92 ALA A O 1
ATOM 740 N N . THR A 1 93 ? 9.682 12.003 3.540 1.00 52.53 93 THR A N 1
ATOM 741 C CA . THR A 1 93 ? 10.513 11.885 4.741 1.00 52.53 93 THR A CA 1
ATOM 742 C C . THR A 1 93 ? 9.622 11.330 5.843 1.00 52.53 93 THR A C 1
ATOM 744 O O . THR A 1 93 ? 8.769 12.041 6.374 1.00 52.53 93 THR A O 1
ATOM 747 N N . ILE A 1 94 ? 9.761 10.037 6.146 1.00 52.19 94 ILE A N 1
ATOM 748 C CA . ILE A 1 94 ? 9.093 9.442 7.306 1.00 52.19 94 ILE A CA 1
ATOM 749 C C . ILE A 1 94 ? 9.892 9.869 8.537 1.00 52.19 94 ILE A C 1
ATOM 751 O O . ILE A 1 94 ? 10.727 9.121 9.044 1.00 52.19 94 ILE A O 1
ATOM 755 N N . ASP A 1 95 ? 9.679 11.110 8.968 1.00 47.38 95 ASP A N 1
ATOM 756 C CA . ASP A 1 95 ? 10.151 11.561 10.267 1.00 47.38 95 ASP A CA 1
ATOM 757 C C . ASP A 1 95 ? 9.276 10.893 11.335 1.00 47.38 95 ASP A C 1
ATOM 759 O O . ASP A 1 95 ? 8.050 10.844 11.214 1.00 47.38 95 ASP A O 1
ATOM 763 N N . LYS A 1 96 ? 9.899 10.296 12.353 1.00 52.97 96 LYS A N 1
ATOM 764 C CA . LYS A 1 96 ? 9.215 9.554 13.428 1.00 52.97 96 LYS A CA 1
ATOM 765 C C . LYS A 1 96 ? 8.547 10.500 14.438 1.00 52.97 96 LYS A C 1
ATOM 767 O O . LYS A 1 96 ? 8.650 10.278 15.642 1.00 52.97 96 LYS A O 1
ATOM 772 N N . SER A 1 97 ? 7.852 11.530 13.969 1.00 46.59 97 SER A N 1
ATOM 773 C CA . SER A 1 97 ? 7.013 12.368 14.816 1.00 46.59 97 SER A CA 1
ATOM 774 C C . SER A 1 97 ? 5.671 12.616 14.142 1.00 46.59 97 SER A C 1
ATOM 776 O O . SER A 1 97 ? 5.582 12.959 12.967 1.00 46.59 97 SER A O 1
ATOM 778 N N . ASP A 1 98 ? 4.637 12.326 14.912 1.00 52.88 98 ASP A N 1
ATOM 779 C CA . ASP A 1 98 ? 3.231 12.250 14.555 1.00 52.88 98 ASP A CA 1
ATOM 780 C C . ASP A 1 98 ? 2.663 13.540 13.924 1.00 52.88 98 ASP A C 1
ATOM 782 O O . ASP A 1 98 ? 3.167 14.637 14.157 1.00 52.88 98 ASP A O 1
ATOM 786 N N . ASN A 1 99 ? 1.507 13.379 13.266 1.00 49.34 99 ASN A N 1
ATOM 787 C CA . ASN A 1 99 ? 0.475 14.399 13.050 1.00 49.34 99 ASN A CA 1
ATOM 788 C C . ASN A 1 99 ? 0.772 15.531 12.042 1.00 49.34 99 ASN A C 1
ATOM 790 O O . ASN A 1 99 ? 1.624 16.377 12.273 1.00 49.34 99 ASN A O 1
ATOM 794 N N . THR A 1 100 ? -0.018 15.623 10.961 1.00 38.28 100 THR A N 1
ATOM 795 C CA . THR A 1 100 ? -0.768 16.852 10.615 1.00 38.28 100 THR A CA 1
ATOM 796 C C . THR A 1 100 ? -1.699 16.586 9.435 1.00 38.28 100 THR A C 1
ATOM 798 O O . THR A 1 100 ? -1.319 16.505 8.264 1.00 38.28 100 THR A O 1
ATOM 801 N N . THR A 1 101 ? -2.973 16.503 9.782 1.00 44.94 101 THR A N 1
ATOM 802 C CA . THR A 1 101 ? -4.117 16.800 8.936 1.00 44.94 101 THR A CA 1
ATOM 803 C C . THR A 1 101 ? -3.947 18.175 8.270 1.00 44.94 101 THR A C 1
ATOM 805 O O . THR A 1 101 ? -3.770 19.178 8.944 1.00 44.94 101 THR A O 1
ATOM 808 N N . ASN A 1 102 ? -4.087 18.205 6.945 1.00 44.25 102 ASN A N 1
ATOM 809 C CA . ASN A 1 102 ? -4.531 19.336 6.121 1.00 44.25 102 ASN A CA 1
ATOM 810 C C . ASN A 1 102 ? -3.779 20.685 6.162 1.00 44.25 102 ASN A C 1
ATOM 812 O O . ASN A 1 102 ? -3.945 21.543 7.020 1.00 44.25 102 ASN A O 1
ATOM 816 N N . LYS A 1 103 ? -3.129 20.928 5.020 1.00 42.28 103 LYS A N 1
ATOM 817 C CA . LYS A 1 103 ? -2.933 22.219 4.357 1.00 42.28 103 LYS A CA 1
ATOM 818 C C . LYS A 1 103 ? -4.237 23.036 4.317 1.00 42.28 103 LYS A C 1
ATOM 820 O O . LYS A 1 103 ? -5.141 22.709 3.554 1.00 42.28 103 LYS A O 1
ATOM 825 N N . GLY A 1 104 ? -4.259 24.140 5.053 1.00 35.19 104 GLY A N 1
ATOM 826 C CA . GLY A 1 104 ? -5.116 25.298 4.815 1.00 35.19 104 GLY A CA 1
ATOM 827 C C . GLY A 1 104 ? -4.278 26.556 5.016 1.00 35.19 104 GLY A C 1
ATOM 828 O O . GLY A 1 104 ? -4.264 27.117 6.103 1.00 35.19 104 GLY A O 1
ATOM 829 N N . LYS A 1 105 ? -3.499 26.944 3.997 1.00 42.94 105 LYS A N 1
ATOM 830 C CA . LYS A 1 105 ? -2.915 28.288 3.947 1.00 42.94 105 LYS A CA 1
ATOM 831 C C . LYS A 1 105 ? -4.034 29.246 3.551 1.00 42.94 105 LYS A C 1
ATOM 833 O O . LYS A 1 105 ? -4.650 29.059 2.505 1.00 42.94 105 LYS A O 1
ATOM 838 N N . ASN A 1 106 ? -4.271 30.208 4.429 1.00 38.56 106 ASN A N 1
ATOM 839 C CA . ASN A 1 106 ? -4.973 31.451 4.161 1.00 38.56 106 ASN A CA 1
ATOM 840 C C . ASN A 1 106 ? -4.201 32.232 3.097 1.00 38.56 106 ASN A C 1
ATOM 842 O O . ASN A 1 106 ? -2.983 32.316 3.221 1.00 38.56 106 ASN A O 1
ATOM 846 N N . ASP A 1 107 ? -4.901 32.856 2.155 1.00 46.56 107 ASP A N 1
ATOM 847 C CA . ASP A 1 107 ? -4.433 34.090 1.531 1.00 46.56 107 ASP A CA 1
ATOM 848 C C . ASP A 1 107 ? -5.628 35.027 1.312 1.00 46.56 107 ASP A C 1
ATOM 850 O O . ASP A 1 107 ? -6.716 34.629 0.894 1.00 46.56 107 ASP A O 1
ATOM 854 N N . THR A 1 108 ? -5.379 36.261 1.724 1.00 42.66 108 THR A N 1
ATOM 855 C CA . THR A 1 108 ? -6.250 37.411 1.939 1.00 42.66 108 THR A CA 1
ATOM 856 C C . THR A 1 108 ? -6.632 38.104 0.632 1.00 42.66 108 THR A C 1
ATOM 858 O O . THR A 1 108 ? -5.816 38.203 -0.285 1.00 42.66 108 THR A O 1
ATOM 861 N N . SER A 1 109 ? -7.819 38.704 0.586 1.00 44.66 109 SER A N 1
ATOM 862 C CA . SER A 1 109 ? -8.038 40.037 0.002 1.00 44.66 109 SER A CA 1
ATOM 863 C C . SER A 1 109 ? -9.180 40.719 0.732 1.00 44.66 109 SER A C 1
ATOM 865 O O . SER A 1 109 ? -10.184 40.024 1.001 1.00 44.66 109 SER A O 1
#

Organism: NCBI:txid1121424

Radius of gyration: 19.02 Å; chains: 1; bounding box: 32×58×40 Å

Sequence (109 aa):
MDVEKLTKEFWLVKDLYEKEENPNLKKGLEKKILKIARQVGEHCLGLGSVMMYVKICPECNKRSYSAAKNGYWKCSNCGKNLTDIPPLEFHATIDKSDNTTNKGKNDTS

Secondary structure (DSSP, 8-state):
--HHHHHHHHHHHHHHHHH---HHHHHHHHHHHHHHHHHHHHHH---S-EEEEEEE-TTT--EEEES-SSS--B-TTT--B-TTSPPEEEEE---S-------------

Foldseek 3Di:
DDLVVLVVVLVVLVVVLVVDPDPVVNVVSVVVNVVSCVVNCVVPPPDDWQKKWWFQDPVPRDIDIDSDQADWDADPPPRHTCRPTGTDIDIDPPDVDDDDDDDDDDDDD

pLDDT: mean 75.27, std 16.96, range [35.19, 91.62]